Protein AF-A0AAN8TT30-F1 (afdb_monomer_lite)

Foldseek 3Di:
DQDPVNVLLVLLVVQQVPDPLQNQLLCLQCVPPDDPVSSVVVVVQQVVQDDPSHGDSLSSLVVLLVPDDPLLNVLLLVVLVDDAFDKDFLVVSLVVSVVVCSQPDDPDDSSVSSQVSVVSCVSNAVFDQPDDDPNGRGITHHHPSSSVSSVVVVVVPPDPPPVVVVVVD

Organism: Solanum bulbocastanum (NCBI:txid147425)

InterPro domains:
  IPR027417 P-loop containing nucleoside triphosphate hydrolase [SSF52540] (5-79)
  IPR036388 Winged helix-like DNA-binding domain superfamily [G3DSA:1.10.10.10] (65-154)
  IPR042197 Apoptotic protease-activating factors, helical domain [G3DSA:1.10.8.430] (2-64)
  IPR044974 Disease resistance protein, plants [PTHR23155] (8-155)
  IPR058922 Disease resistance protein, winged helix domain [PF23559] (81-150)

pLDDT: mean 75.33, std 12.21, range [38.22, 89.38]

Sequence (169 aa):
MVSAMERLAKEMVDKCGGLPLAVVVLSGLLSHKRGLEEWQKVKDHLWQYIKDDSIEVSCILSLSYNNLSTALKQCFLYFGIFPEDHVVRVDHILWLWMAEGFIPTGIEIMEDVAEGFLNELIRRSRIQVVRTFWEKVGKCRIHD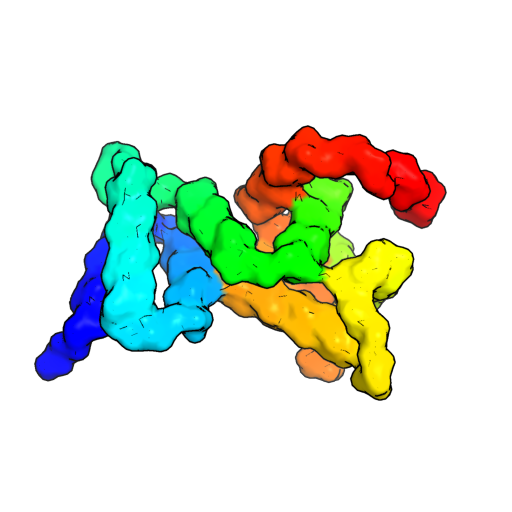LLRDLAVQKKHWRCCTWRCVLTICL

Structure (mmCIF, N/CA/C/O backbone):
data_AF-A0AAN8TT30-F1
#
_entry.id   AF-A0AAN8TT30-F1
#
loop_
_atom_site.group_PDB
_atom_site.id
_atom_site.type_symbol
_atom_site.label_atom_id
_atom_site.label_alt_id
_atom_site.label_comp_id
_atom_site.label_asym_id
_atom_site.label_entity_id
_atom_site.label_seq_id
_atom_site.pdbx_PDB_ins_code
_atom_site.Cartn_x
_atom_site.Cartn_y
_atom_site.Cartn_z
_atom_site.occupancy
_atom_site.B_iso_or_equiv
_atom_site.auth_seq_id
_atom_site.auth_comp_id
_atom_site.auth_asym_id
_atom_site.auth_atom_id
_atom_site.pdbx_PDB_model_num
ATOM 1 N N . MET A 1 1 ? -1.526 -6.508 31.855 1.00 42.31 1 MET A N 1
ATOM 2 C CA . MET A 1 1 ? -1.994 -5.122 31.640 1.00 42.31 1 MET A CA 1
ATOM 3 C C . MET A 1 1 ? -1.910 -4.878 30.144 1.00 42.31 1 MET A C 1
ATOM 5 O O . MET A 1 1 ? -0.809 -4.940 29.621 1.00 42.31 1 MET A O 1
ATOM 9 N N . VAL A 1 2 ? -3.042 -4.766 29.445 1.00 57.47 2 VAL A N 1
ATOM 10 C CA . VAL A 1 2 ? -3.046 -4.566 27.983 1.00 57.47 2 VAL A CA 1
ATOM 11 C C . VAL A 1 2 ? -2.553 -3.146 27.710 1.00 57.47 2 VAL A C 1
ATOM 13 O O . VAL A 1 2 ? -3.068 -2.198 28.308 1.00 57.47 2 VAL A O 1
ATOM 16 N N . SER A 1 3 ? -1.532 -3.001 26.872 1.00 82.75 3 SER A N 1
ATOM 17 C CA . SER A 1 3 ? -0.954 -1.700 26.530 1.00 82.75 3 SER A CA 1
ATOM 18 C C . SER A 1 3 ? -1.995 -0.818 25.824 1.00 82.75 3 SER A C 1
ATOM 20 O O . SER A 1 3 ? -2.894 -1.311 25.141 1.00 82.75 3 SER A O 1
ATOM 22 N N . ALA A 1 4 ? -1.908 0.506 25.982 1.00 84.19 4 ALA A N 1
ATOM 23 C CA . ALA A 1 4 ? -2.858 1.435 25.356 1.00 84.19 4 ALA A CA 1
ATOM 24 C C . ALA A 1 4 ? -2.936 1.256 23.823 1.00 84.19 4 ALA A C 1
ATOM 26 O O . ALA A 1 4 ? -4.015 1.352 23.242 1.00 84.19 4 ALA A O 1
ATOM 27 N N . MET A 1 5 ? -1.810 0.898 23.197 1.00 82.31 5 MET A N 1
ATOM 28 C CA . MET A 1 5 ? -1.710 0.556 21.775 1.00 82.31 5 MET A CA 1
ATOM 29 C C . MET A 1 5 ? -2.534 -0.684 21.408 1.00 82.31 5 MET A C 1
ATOM 31 O O . MET A 1 5 ? -3.257 -0.663 20.420 1.00 82.31 5 MET A O 1
ATOM 35 N N . GLU A 1 6 ? -2.476 -1.754 22.205 1.00 85.94 6 GLU A N 1
ATOM 36 C CA . GLU A 1 6 ? -3.252 -2.978 21.953 1.00 85.94 6 GLU A CA 1
ATOM 37 C C . GLU A 1 6 ? -4.761 -2.745 22.081 1.00 85.94 6 GLU A C 1
ATOM 39 O O . GLU A 1 6 ? -5.540 -3.339 21.336 1.00 85.94 6 GLU A O 1
ATOM 44 N N . ARG A 1 7 ? -5.193 -1.874 23.003 1.00 88.44 7 ARG A N 1
ATOM 45 C CA . ARG A 1 7 ? -6.610 -1.488 23.113 1.00 88.44 7 ARG A CA 1
ATOM 46 C C . ARG A 1 7 ? -7.085 -0.750 21.865 1.00 88.44 7 ARG A C 1
ATOM 48 O O . ARG A 1 7 ? -8.134 -1.091 21.330 1.00 88.44 7 ARG A O 1
ATOM 55 N N . LEU A 1 8 ? -6.291 0.213 21.401 1.00 89.12 8 LEU A N 1
ATOM 56 C CA . LEU A 1 8 ? -6.576 0.976 20.190 1.00 89.12 8 LEU A CA 1
ATOM 57 C C . LEU A 1 8 ? -6.594 0.069 18.951 1.00 89.12 8 LEU A C 1
ATOM 59 O O . LEU A 1 8 ? -7.497 0.162 18.126 1.00 89.12 8 LEU A O 1
ATOM 63 N N . ALA A 1 9 ? -5.641 -0.864 18.860 1.00 87.62 9 ALA A N 1
ATOM 64 C CA . ALA A 1 9 ? -5.579 -1.856 17.791 1.00 87.62 9 ALA A CA 1
ATOM 65 C C . ALA A 1 9 ? -6.860 -2.699 17.721 1.00 87.62 9 ALA A C 1
ATOM 67 O O . ALA A 1 9 ? -7.427 -2.858 16.643 1.00 87.62 9 ALA A O 1
ATOM 68 N N . LYS A 1 10 ? -7.326 -3.215 18.869 1.00 89.06 10 LYS A N 1
ATOM 69 C CA . LYS A 1 10 ? -8.555 -4.019 18.951 1.00 89.06 10 LYS A CA 1
ATOM 70 C C . LYS A 1 10 ? -9.778 -3.231 18.493 1.00 89.06 10 LYS A C 1
ATOM 72 O O . LYS A 1 10 ? -10.505 -3.717 17.641 1.00 89.06 10 LYS A O 1
ATOM 77 N N . GLU A 1 11 ? -9.936 -1.995 18.967 1.00 88.75 11 GLU A N 1
ATOM 78 C CA . GLU A 1 11 ? -11.049 -1.123 18.565 1.00 88.75 11 GLU A CA 1
ATOM 79 C C . GLU A 1 11 ? -11.094 -0.916 17.042 1.00 88.75 11 GLU A C 1
ATOM 81 O O . GLU A 1 11 ? -12.152 -1.015 16.424 1.00 88.75 11 GLU A O 1
ATOM 86 N N . MET A 1 12 ? -9.941 -0.667 16.413 1.00 86.75 12 MET A N 1
ATOM 87 C CA . MET A 1 12 ? -9.869 -0.470 14.964 1.00 86.75 12 MET A CA 1
ATOM 88 C C . MET A 1 12 ? -10.135 -1.761 14.177 1.00 86.75 12 MET A C 1
ATOM 90 O O . MET A 1 12 ? -10.777 -1.706 13.130 1.00 86.75 12 MET A O 1
ATOM 94 N N . VAL A 1 13 ? -9.670 -2.911 14.675 1.00 87.94 13 VAL A N 1
ATOM 95 C CA . VAL A 1 13 ? -9.901 -4.226 14.051 1.00 87.94 13 VAL A CA 1
ATOM 96 C C . VAL A 1 13 ? -11.364 -4.648 14.159 1.00 87.94 13 VAL A C 1
ATOM 98 O O . VAL A 1 13 ? -11.916 -5.149 13.181 1.00 87.94 13 VAL A O 1
ATOM 101 N N . ASP A 1 14 ? -12.019 -4.391 15.290 1.00 86.75 14 ASP A N 1
ATOM 102 C CA . ASP A 1 14 ? -13.445 -4.685 15.471 1.00 86.75 14 ASP A CA 1
ATOM 103 C C . ASP A 1 14 ? -14.297 -3.900 14.458 1.00 86.75 14 ASP A C 1
ATOM 105 O O . ASP A 1 14 ? -15.259 -4.425 13.894 1.00 86.75 14 ASP A O 1
ATOM 109 N N . LYS A 1 15 ? -13.887 -2.667 14.128 1.00 85.06 15 LYS A N 1
ATOM 110 C CA . LYS A 1 15 ? -14.537 -1.845 13.095 1.00 85.06 15 LYS A CA 1
ATOM 111 C C . LYS A 1 15 ? -14.226 -2.252 11.652 1.00 85.06 15 LYS A C 1
ATOM 113 O O . LYS A 1 15 ? -14.885 -1.760 10.738 1.00 85.06 15 LYS A O 1
ATOM 118 N N . CYS A 1 16 ? -13.296 -3.180 11.416 1.00 81.19 16 CYS A N 1
ATOM 119 C CA . CYS A 1 16 ? -13.055 -3.753 10.087 1.00 81.19 16 CYS A CA 1
ATOM 120 C C . CYS A 1 16 ? -14.129 -4.770 9.646 1.00 81.19 16 CYS A C 1
ATOM 122 O O . CYS A 1 16 ? -14.007 -5.334 8.557 1.00 81.19 16 CYS A O 1
ATOM 124 N N . GLY A 1 17 ? -15.152 -5.046 10.467 1.00 76.56 17 GLY A N 1
ATOM 125 C CA . GLY A 1 17 ? -16.301 -5.874 10.076 1.00 76.56 17 GLY A CA 1
ATOM 126 C C . GLY A 1 17 ? -15.952 -7.334 9.760 1.00 76.56 17 GLY A C 1
ATOM 127 O O . GLY A 1 17 ? -16.656 -7.986 8.997 1.00 76.56 17 GLY A O 1
ATOM 128 N N . GLY A 1 18 ? -14.834 -7.843 10.290 1.00 76.50 18 GLY A N 1
ATOM 129 C CA . GLY A 1 18 ? -14.384 -9.222 10.067 1.00 76.50 18 GLY A CA 1
ATOM 130 C C . GLY A 1 18 ? -13.776 -9.498 8.687 1.00 76.50 18 GLY A C 1
ATOM 131 O O . GLY A 1 18 ? -13.445 -10.646 8.399 1.00 76.50 18 GLY A O 1
ATOM 132 N N . LEU A 1 19 ? -13.583 -8.481 7.839 1.00 79.38 19 LEU A N 1
ATOM 133 C CA . LEU A 1 19 ? -12.969 -8.649 6.522 1.00 79.38 19 LEU A CA 1
ATOM 134 C C . LEU A 1 19 ? -11.447 -8.824 6.659 1.00 79.38 19 LEU A C 1
ATOM 136 O O . LEU A 1 19 ? -10.763 -7.874 7.058 1.00 79.38 19 LEU A O 1
ATOM 140 N N . PRO A 1 20 ? -10.868 -9.981 6.270 1.00 79.62 20 PRO A N 1
ATOM 141 C CA . PRO A 1 20 ? -9.432 -10.210 6.411 1.00 79.62 20 PRO A CA 1
ATOM 142 C C . PRO A 1 20 ? -8.605 -9.153 5.681 1.00 79.62 20 PRO A C 1
ATOM 144 O O . PRO A 1 20 ? -7.625 -8.660 6.227 1.00 79.62 20 PRO A O 1
ATOM 147 N N . LEU A 1 21 ? -9.039 -8.734 4.486 1.00 77.88 21 LEU A N 1
ATOM 148 C CA . LEU A 1 21 ? -8.363 -7.698 3.705 1.00 77.88 21 LEU A CA 1
ATOM 149 C C . LEU A 1 21 ? -8.306 -6.349 4.439 1.00 77.88 21 LEU A C 1
ATOM 151 O O . LEU A 1 21 ? -7.275 -5.683 4.397 1.00 77.88 21 LEU A O 1
ATOM 155 N N . ALA A 1 22 ? -9.370 -5.960 5.144 1.00 80.50 22 ALA A N 1
ATOM 156 C CA . ALA A 1 22 ? -9.435 -4.694 5.871 1.00 80.50 22 ALA A CA 1
ATOM 157 C C . ALA A 1 22 ? -8.398 -4.637 7.002 1.00 80.50 22 ALA A C 1
ATOM 159 O O . ALA A 1 22 ? -7.608 -3.696 7.073 1.00 80.50 22 ALA A O 1
ATOM 160 N N . VAL A 1 23 ? -8.335 -5.693 7.821 1.00 85.19 23 VAL A N 1
ATOM 161 C CA . VAL A 1 23 ? -7.367 -5.839 8.928 1.00 85.19 23 VAL A CA 1
ATOM 162 C C . VAL A 1 23 ? -5.932 -5.788 8.414 1.00 85.19 23 VAL A C 1
ATOM 164 O O . VAL A 1 23 ? -5.027 -5.197 9.001 1.00 85.19 23 VAL A O 1
ATOM 167 N N . VAL A 1 24 ? -5.727 -6.428 7.278 1.00 82.38 24 VAL A N 1
ATOM 168 C CA . VAL A 1 24 ? -4.450 -6.586 6.610 1.00 82.38 24 VAL A CA 1
ATOM 169 C C . VAL A 1 24 ? -3.981 -5.237 6.019 1.00 82.38 24 VAL A C 1
ATOM 171 O O . VAL A 1 24 ? -2.840 -4.828 6.237 1.00 82.38 24 VAL A O 1
ATOM 174 N N . VAL A 1 25 ? -4.847 -4.470 5.359 1.00 81.19 25 VAL A N 1
ATOM 175 C CA . VAL A 1 25 ? -4.509 -3.110 4.895 1.00 81.19 25 VAL A CA 1
ATOM 176 C C . VAL A 1 25 ? -4.268 -2.175 6.083 1.00 81.19 25 VAL A C 1
ATOM 178 O O . VAL A 1 25 ? -3.290 -1.423 6.085 1.00 81.19 25 VAL A O 1
ATOM 181 N N . LEU A 1 26 ? -5.113 -2.255 7.113 1.00 85.00 26 LEU A N 1
ATOM 182 C CA . LEU A 1 26 ? -4.979 -1.461 8.329 1.00 85.00 26 LEU A CA 1
ATOM 183 C C . LEU A 1 26 ? -3.634 -1.718 9.025 1.00 85.00 26 LEU A C 1
ATOM 185 O O . LEU A 1 26 ? -2.946 -0.771 9.400 1.00 85.00 26 LEU A O 1
ATOM 189 N N . SER A 1 27 ? -3.210 -2.980 9.138 1.00 84.50 27 SER A N 1
ATOM 190 C CA . SER A 1 27 ? -1.917 -3.320 9.740 1.00 84.50 27 SER A CA 1
ATOM 191 C C . SER A 1 27 ? -0.734 -2.776 8.938 1.00 84.50 27 SER A C 1
ATOM 193 O O . SER A 1 27 ? 0.222 -2.283 9.533 1.00 84.50 27 SER A O 1
ATOM 195 N N . GLY A 1 28 ? -0.812 -2.780 7.601 1.00 81.44 28 GLY A N 1
ATOM 196 C CA . GLY A 1 28 ? 0.216 -2.181 6.738 1.00 81.44 28 GLY A CA 1
ATOM 197 C C . GLY A 1 28 ? 0.295 -0.652 6.848 1.00 81.44 28 GLY A C 1
ATOM 198 O O . GLY A 1 28 ? 1.385 -0.077 6.790 1.00 81.44 28 GLY A O 1
ATOM 199 N N . LEU A 1 29 ? -0.849 0.011 7.047 1.00 83.94 29 LEU A N 1
ATOM 200 C CA . LEU A 1 29 ? -0.914 1.450 7.312 1.00 83.94 29 LEU A CA 1
ATOM 201 C C . LEU A 1 29 ? -0.287 1.789 8.672 1.00 83.94 29 LEU A C 1
ATOM 203 O O . LEU A 1 29 ? 0.538 2.700 8.767 1.00 83.94 29 LEU A O 1
ATOM 207 N N . LEU A 1 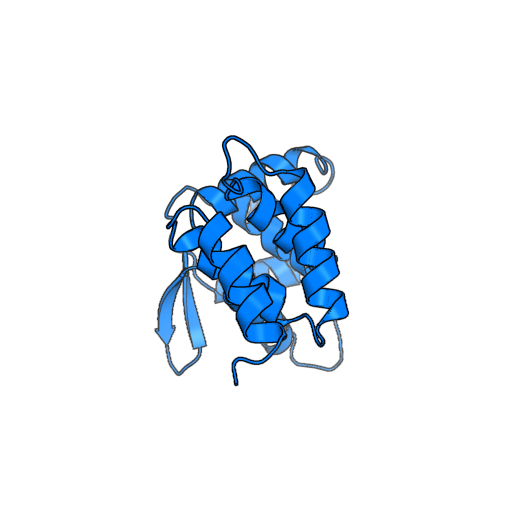30 ? -0.646 1.035 9.712 1.00 85.31 30 LEU A N 1
ATOM 208 C CA . LEU A 1 30 ? -0.185 1.263 11.082 1.00 85.31 30 LEU A CA 1
ATOM 209 C C . LEU A 1 30 ? 1.282 0.873 11.304 1.00 85.31 30 LEU A C 1
ATOM 211 O O . LEU A 1 30 ? 1.948 1.500 12.124 1.00 85.31 30 LEU A O 1
ATOM 215 N N . SER A 1 31 ? 1.832 -0.088 10.552 1.00 83.69 31 SER A N 1
ATOM 216 C CA . SER A 1 31 ? 3.234 -0.519 10.703 1.00 83.69 31 SER A CA 1
ATOM 217 C C . SER A 1 31 ? 4.253 0.596 10.437 1.00 83.69 31 SER A C 1
ATOM 219 O O . SER A 1 31 ? 5.396 0.512 10.881 1.00 83.69 31 SER A O 1
ATOM 221 N N . HIS A 1 32 ? 3.850 1.643 9.714 1.00 75.38 32 HIS A N 1
ATOM 222 C CA . HIS A 1 32 ? 4.678 2.814 9.408 1.00 75.38 32 HIS A CA 1
ATOM 223 C C . HIS A 1 32 ? 4.401 4.006 10.334 1.00 75.38 32 HIS A C 1
ATOM 225 O O . HIS A 1 32 ? 4.994 5.072 10.165 1.00 75.38 32 HIS A O 1
ATOM 231 N N . LYS A 1 33 ? 3.508 3.844 11.313 1.00 81.19 33 LYS A N 1
ATOM 232 C CA . LYS A 1 33 ? 3.153 4.861 12.300 1.00 81.19 33 LYS A CA 1
ATOM 233 C C . LYS A 1 33 ? 3.736 4.479 13.653 1.00 81.19 33 LYS A C 1
ATOM 235 O O . LYS A 1 33 ? 3.472 3.399 14.178 1.00 81.19 33 LYS A O 1
ATOM 240 N N . ARG A 1 34 ? 4.551 5.373 14.214 1.00 80.19 34 ARG A N 1
ATOM 241 C CA . ARG A 1 34 ? 5.189 5.180 15.519 1.00 80.19 34 ARG A CA 1
ATOM 242 C C . ARG A 1 34 ? 4.461 6.013 16.566 1.00 80.19 34 ARG A C 1
ATOM 244 O O . ARG A 1 34 ? 4.294 7.212 16.382 1.00 80.19 34 ARG A O 1
ATOM 251 N N . GLY A 1 35 ? 4.090 5.370 17.668 1.00 84.19 35 GLY A N 1
ATOM 252 C CA . GLY A 1 35 ? 3.471 6.025 18.817 1.00 84.19 35 GLY A CA 1
ATOM 253 C C . GLY A 1 35 ? 1.943 6.053 18.780 1.00 84.19 35 GLY A C 1
ATOM 254 O O . GLY A 1 35 ? 1.313 5.959 17.726 1.00 84.19 35 GLY A O 1
ATOM 255 N N . LEU A 1 36 ? 1.367 6.193 19.976 1.00 86.25 36 LEU A N 1
ATOM 256 C CA . LEU A 1 36 ? -0.076 6.179 20.217 1.00 86.25 36 LEU A CA 1
ATOM 257 C C . LEU A 1 36 ? -0.796 7.321 19.487 1.00 86.25 36 LEU A C 1
ATOM 259 O O . LEU A 1 36 ? -1.869 7.116 18.934 1.00 86.25 36 LEU A O 1
ATOM 263 N N . GLU A 1 37 ? -0.190 8.509 19.449 1.00 87.38 37 GLU A N 1
ATOM 264 C CA . GLU A 1 37 ? -0.783 9.700 18.831 1.00 87.38 37 GLU A CA 1
ATOM 265 C C . GLU A 1 37 ? -1.010 9.529 17.327 1.00 87.38 37 GLU A C 1
ATOM 267 O O . GLU A 1 37 ? -2.064 9.888 16.807 1.00 87.38 37 GLU A O 1
ATOM 272 N N . GLU A 1 38 ? -0.048 8.942 16.611 1.00 87.94 38 GLU A N 1
ATOM 273 C CA . GLU A 1 38 ? -0.190 8.698 15.175 1.00 87.94 38 GLU A CA 1
ATOM 274 C C . GLU A 1 38 ? -1.269 7.651 14.887 1.00 87.94 38 GLU A C 1
ATOM 276 O O . GLU A 1 38 ? -2.019 7.788 13.921 1.00 87.94 38 GLU A O 1
ATOM 281 N N . TRP A 1 39 ? -1.387 6.627 15.736 1.00 89.38 39 TRP A N 1
ATOM 282 C CA . TRP A 1 39 ? -2.454 5.634 15.619 1.00 89.38 39 TRP A CA 1
ATOM 283 C C . TRP A 1 39 ? -3.824 6.254 15.911 1.00 89.38 39 TRP A C 1
ATOM 285 O O . TRP A 1 39 ? -4.787 5.973 15.197 1.00 89.38 39 TRP A O 1
ATOM 295 N N . GLN A 1 40 ? -3.903 7.151 16.897 1.00 88.38 40 GLN A N 1
ATOM 296 C CA . GLN A 1 40 ? -5.121 7.885 17.225 1.00 88.38 40 GLN A CA 1
ATOM 297 C C . GLN A 1 40 ? -5.573 8.764 16.053 1.00 88.38 40 GLN A C 1
ATOM 299 O O . GLN A 1 40 ? -6.732 8.696 15.663 1.00 88.38 40 GLN A O 1
ATOM 304 N N . LYS A 1 41 ? -4.656 9.495 15.403 1.00 88.44 41 LYS A N 1
ATOM 305 C CA . LYS A 1 41 ? -4.975 10.281 14.195 1.00 88.44 41 LYS A CA 1
ATOM 306 C C . LYS A 1 41 ? -5.521 9.414 13.062 1.00 88.44 41 LYS A C 1
ATOM 308 O O . LYS A 1 41 ? -6.457 9.820 12.376 1.00 88.44 41 LYS A O 1
ATOM 313 N N . VAL A 1 42 ? -4.941 8.228 12.847 1.00 86.69 42 VAL A N 1
ATOM 314 C CA . VAL A 1 42 ? -5.446 7.276 11.843 1.00 86.69 42 VAL A CA 1
ATOM 315 C C . VAL A 1 42 ? -6.855 6.817 12.213 1.00 86.69 42 VAL A C 1
ATOM 317 O O . VAL A 1 42 ? -7.721 6.783 11.340 1.00 86.69 42 VAL A O 1
ATOM 320 N N . LYS A 1 43 ? -7.103 6.514 13.493 1.00 87.31 43 LYS A N 1
ATOM 321 C CA . LYS A 1 43 ? -8.436 6.157 13.987 1.00 87.31 43 LYS A CA 1
ATOM 322 C C . LYS A 1 43 ? -9.444 7.273 13.749 1.00 87.31 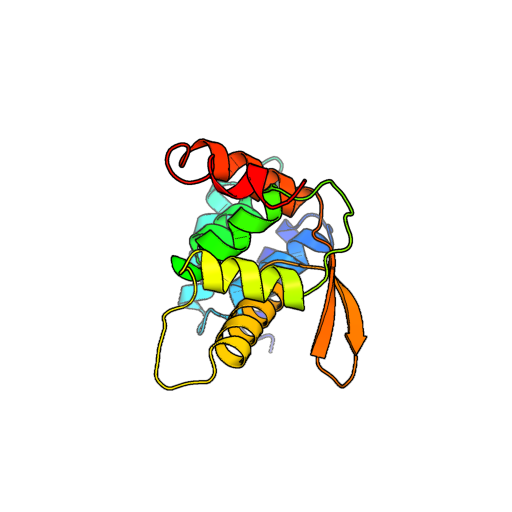43 LYS A C 1
ATOM 324 O O . LYS A 1 43 ? -10.485 7.018 13.156 1.00 87.31 43 LYS A O 1
ATOM 329 N N . ASP A 1 44 ? -9.120 8.495 14.151 1.00 87.19 44 ASP A N 1
ATOM 330 C CA . ASP A 1 44 ? -10.021 9.640 14.035 1.00 87.19 44 ASP A CA 1
ATOM 331 C C . ASP A 1 44 ? -10.347 9.939 12.562 1.00 87.19 44 ASP A C 1
ATOM 333 O O . ASP A 1 44 ? -11.498 10.213 12.227 1.00 87.19 44 ASP A O 1
ATOM 337 N N . HIS A 1 45 ? -9.372 9.787 11.656 1.00 84.75 45 HIS A N 1
ATOM 338 C CA . HIS A 1 45 ? -9.614 9.869 10.213 1.00 84.75 45 HIS A CA 1
ATOM 339 C C . HIS A 1 45 ? -10.503 8.743 9.687 1.00 84.75 45 HIS A C 1
ATOM 341 O O . HIS A 1 45 ? -11.380 9.007 8.873 1.00 84.75 45 HIS A O 1
ATOM 347 N N . LEU A 1 46 ? -10.285 7.496 10.112 1.00 83.38 46 LEU A N 1
ATOM 348 C CA . LEU A 1 46 ? -11.094 6.351 9.685 1.00 83.38 46 LEU A CA 1
ATOM 349 C C . LEU A 1 46 ? -12.541 6.459 10.174 1.00 83.38 46 LEU A C 1
ATOM 351 O O . LEU A 1 46 ? -13.464 6.145 9.425 1.00 83.38 46 LEU A O 1
ATOM 355 N N . TRP A 1 47 ? -12.738 6.944 11.400 1.00 83.19 47 TRP A N 1
ATOM 356 C CA . TRP A 1 47 ? -14.055 7.087 12.020 1.00 83.19 47 TRP A CA 1
ATOM 357 C C . TRP A 1 47 ? -14.963 8.077 11.286 1.00 83.19 47 TRP A C 1
ATOM 359 O O . TRP A 1 47 ? -16.178 7.906 11.306 1.00 83.19 47 TRP A O 1
ATOM 369 N N . GLN A 1 48 ? -14.396 9.061 10.579 1.00 80.25 48 GLN A N 1
ATOM 370 C CA . GLN A 1 48 ? -15.159 9.982 9.723 1.00 80.25 48 GLN A CA 1
ATOM 371 C C . GLN A 1 48 ? -15.863 9.277 8.554 1.00 80.25 48 GLN A C 1
ATOM 373 O O . GLN A 1 48 ? -16.807 9.827 7.992 1.00 80.25 48 GLN A O 1
ATOM 378 N N . TYR A 1 49 ? -15.410 8.077 8.183 1.00 73.56 49 TYR A N 1
ATOM 379 C CA . TYR A 1 49 ? -15.932 7.311 7.052 1.00 73.56 49 TYR A CA 1
ATOM 380 C C . TYR A 1 49 ? -16.671 6.036 7.477 1.00 73.56 49 TYR A C 1
ATOM 382 O O . TYR A 1 49 ? -16.949 5.186 6.632 1.00 73.56 49 TYR A O 1
ATOM 390 N N . ILE A 1 50 ? -16.989 5.881 8.768 1.00 77.75 50 ILE A N 1
ATOM 391 C CA . ILE A 1 50 ? -17.807 4.758 9.235 1.00 77.75 50 ILE A CA 1
ATOM 392 C C . ILE A 1 50 ? -19.221 4.897 8.669 1.00 77.75 50 ILE A C 1
ATOM 394 O O . ILE A 1 50 ? -19.869 5.933 8.826 1.00 77.75 50 ILE A O 1
ATOM 398 N N . LYS A 1 51 ? -19.705 3.823 8.044 1.00 69.62 51 LYS A N 1
ATOM 399 C CA . LYS A 1 51 ? -21.101 3.654 7.632 1.00 69.62 51 LYS A CA 1
ATOM 400 C C . LYS A 1 51 ? -21.614 2.334 8.190 1.00 69.62 51 LYS A C 1
ATOM 402 O O . LYS A 1 51 ? -20.902 1.335 8.157 1.00 69.62 51 LYS A O 1
ATOM 407 N N . ASP A 1 52 ? -22.829 2.350 8.732 1.00 71.56 52 ASP A N 1
ATOM 408 C CA . ASP A 1 52 ? -23.476 1.170 9.324 1.00 71.56 52 ASP A CA 1
ATOM 409 C C . ASP A 1 52 ? -22.560 0.414 10.302 1.00 71.56 52 ASP A C 1
ATOM 411 O O . ASP A 1 52 ? -22.421 -0.805 10.266 1.00 71.56 52 ASP A O 1
ATOM 415 N N . ASP A 1 53 ? -21.884 1.181 11.162 1.00 70.56 53 ASP A N 1
ATOM 416 C CA . ASP A 1 53 ? -20.993 0.693 12.219 1.00 70.56 53 ASP A CA 1
ATOM 417 C C . ASP A 1 53 ? -19.733 -0.072 11.757 1.00 70.56 53 ASP A C 1
ATOM 419 O O . ASP A 1 53 ? -18.995 -0.621 12.582 1.00 70.56 53 ASP A O 1
ATOM 423 N N . SER A 1 54 ? -19.437 -0.039 10.453 1.00 72.06 54 SER A N 1
ATOM 424 C CA . SER A 1 54 ? -18.263 -0.661 9.838 1.00 72.06 54 SER A CA 1
ATOM 425 C C . SER A 1 54 ? -17.463 0.332 8.992 1.00 72.06 54 SER A C 1
ATOM 427 O O . SER A 1 54 ? -17.985 1.314 8.457 1.00 72.06 54 SER A O 1
ATOM 429 N N . ILE A 1 55 ? -16.156 0.102 8.891 1.00 75.50 55 ILE A N 1
ATOM 430 C CA . ILE A 1 55 ? -15.288 0.876 8.005 1.00 75.50 55 ILE A CA 1
ATOM 431 C C . ILE A 1 55 ? -15.279 0.198 6.638 1.00 75.50 55 ILE A C 1
ATOM 433 O O . ILE A 1 55 ? -14.869 -0.958 6.508 1.00 75.50 55 ILE A O 1
ATOM 437 N N . GLU A 1 56 ? -15.661 0.940 5.601 1.00 76.81 56 GLU A N 1
ATOM 438 C CA . GLU A 1 56 ? -15.576 0.453 4.229 1.00 76.81 56 GLU A CA 1
ATOM 439 C C . GLU A 1 56 ? -14.106 0.202 3.840 1.00 76.81 56 GLU A C 1
ATOM 441 O O . GLU A 1 56 ? -13.224 1.041 4.054 1.00 76.81 56 GLU A O 1
ATOM 446 N N . VAL A 1 57 ? -13.819 -0.955 3.237 1.00 76.31 57 VAL A N 1
ATOM 447 C CA . VAL A 1 57 ? -12.448 -1.335 2.843 1.00 76.31 57 VAL A CA 1
ATOM 448 C C . VAL A 1 57 ? -11.830 -0.300 1.900 1.00 76.31 57 VAL A C 1
ATOM 450 O O . VAL A 1 57 ? -10.642 0.009 2.009 1.00 76.31 57 VAL A O 1
ATOM 453 N N . SER A 1 58 ? -12.643 0.286 1.019 1.00 75.94 58 SER A N 1
ATOM 454 C CA . SER A 1 58 ? -12.252 1.346 0.085 1.00 75.94 58 SER A CA 1
ATOM 455 C C . SER A 1 58 ? -11.692 2.590 0.796 1.00 75.94 58 SER A C 1
ATOM 457 O O . SER A 1 58 ? -10.749 3.213 0.294 1.00 75.94 58 SER A O 1
ATOM 459 N N . CYS A 1 59 ? -12.187 2.919 1.995 1.00 79.00 59 CYS A N 1
ATOM 460 C CA . CYS A 1 59 ? -11.706 4.034 2.811 1.00 79.00 59 CYS A CA 1
ATOM 461 C C . CYS A 1 59 ? -10.330 3.742 3.417 1.00 79.00 59 CYS A C 1
ATOM 463 O O . CYS A 1 59 ? -9.425 4.573 3.307 1.00 79.00 59 CYS A O 1
ATOM 465 N N . ILE A 1 60 ? -10.134 2.546 3.986 1.00 80.00 60 ILE A N 1
ATOM 466 C CA . ILE A 1 60 ? -8.832 2.118 4.538 1.00 80.00 60 ILE A CA 1
ATOM 467 C C . ILE A 1 60 ? -7.785 2.075 3.420 1.00 80.00 60 ILE A C 1
ATOM 469 O O . ILE A 1 60 ? -6.669 2.577 3.574 1.00 80.00 60 ILE A O 1
ATOM 473 N N . LEU A 1 61 ? -8.165 1.529 2.265 1.00 79.25 61 LEU A N 1
ATOM 474 C CA . LEU A 1 61 ? -7.338 1.478 1.064 1.00 79.25 61 LEU A CA 1
ATOM 475 C C . LEU A 1 61 ? -6.969 2.880 0.560 1.00 79.25 61 LEU A C 1
ATOM 477 O O . LEU A 1 61 ? -5.800 3.148 0.279 1.00 79.25 61 LEU A O 1
ATOM 481 N N . SER A 1 62 ? -7.936 3.797 0.506 1.00 82.38 62 SER A N 1
ATOM 482 C CA . SER A 1 62 ? -7.706 5.189 0.104 1.00 82.38 62 SER A CA 1
ATOM 483 C C . SER A 1 62 ? -6.773 5.927 1.064 1.00 82.38 62 SER A C 1
ATOM 485 O O . SER A 1 62 ? -5.886 6.654 0.613 1.00 82.38 62 SER A O 1
ATOM 487 N N . LEU A 1 63 ? -6.928 5.732 2.377 1.00 81.81 63 LEU A N 1
ATOM 488 C CA . LEU A 1 63 ? -6.033 6.316 3.380 1.00 81.81 63 LEU A CA 1
ATOM 489 C C . LEU A 1 63 ? -4.621 5.733 3.287 1.00 81.81 63 LEU A C 1
ATOM 491 O O . LEU A 1 63 ? -3.651 6.493 3.319 1.00 81.81 63 LEU A O 1
ATOM 495 N N . SER A 1 64 ? -4.501 4.416 3.093 1.00 81.44 64 SER A N 1
ATOM 496 C CA . SER A 1 64 ? -3.215 3.758 2.839 1.00 81.44 64 SER A CA 1
ATOM 497 C C . SER A 1 64 ? -2.520 4.361 1.618 1.00 81.44 64 SER A C 1
ATOM 499 O O . SER A 1 64 ? -1.373 4.799 1.721 1.00 81.44 64 SER A O 1
ATOM 501 N N . TYR A 1 65 ? -3.243 4.517 0.503 1.00 82.38 65 TYR A N 1
ATOM 502 C CA . TYR A 1 65 ? -2.735 5.162 -0.708 1.00 82.38 65 TYR A CA 1
ATOM 503 C C . TYR A 1 65 ? -2.317 6.620 -0.474 1.00 82.38 65 TYR A C 1
ATOM 505 O O . TYR A 1 65 ? -1.248 7.037 -0.917 1.00 82.38 65 TYR A O 1
ATOM 513 N N . ASN A 1 66 ? -3.116 7.412 0.243 1.00 82.56 66 ASN A N 1
ATOM 514 C CA . ASN A 1 66 ? -2.805 8.818 0.514 1.00 82.56 66 ASN A CA 1
ATOM 515 C C . ASN A 1 66 ? -1.532 8.993 1.358 1.00 82.56 66 ASN A C 1
ATOM 517 O O . ASN A 1 66 ? -0.816 9.976 1.159 1.00 82.56 66 ASN A O 1
ATOM 521 N N . ASN A 1 67 ? -1.215 8.029 2.225 1.00 81.44 67 ASN A N 1
ATOM 522 C CA . ASN A 1 67 ? -0.015 8.021 3.065 1.00 81.44 67 ASN A CA 1
ATOM 523 C C . ASN A 1 67 ? 1.248 7.488 2.344 1.00 81.44 67 ASN A C 1
ATOM 525 O O . ASN A 1 67 ? 2.335 7.475 2.924 1.00 81.44 67 ASN A O 1
ATOM 529 N N . LEU A 1 68 ? 1.141 7.040 1.087 1.00 82.19 68 LEU A N 1
ATOM 530 C CA . LEU A 1 68 ? 2.302 6.677 0.266 1.00 82.19 68 LEU A CA 1
ATOM 531 C C . LEU A 1 68 ? 3.067 7.925 -0.212 1.00 82.19 68 LEU A C 1
ATOM 533 O O . LEU A 1 68 ? 2.478 8.988 -0.452 1.00 82.19 68 LEU A O 1
ATOM 537 N N . SER A 1 69 ? 4.383 7.778 -0.405 1.00 83.00 69 SER A N 1
ATOM 538 C CA . SER A 1 69 ? 5.211 8.800 -1.056 1.00 83.00 69 SER A CA 1
ATOM 539 C C . SER A 1 69 ? 4.758 9.025 -2.504 1.00 83.00 69 SER A C 1
ATOM 541 O O . SER A 1 69 ? 4.117 8.164 -3.112 1.00 83.00 69 SER A O 1
ATOM 543 N N . THR A 1 70 ? 5.071 10.186 -3.082 1.00 82.50 70 THR A N 1
ATOM 544 C CA .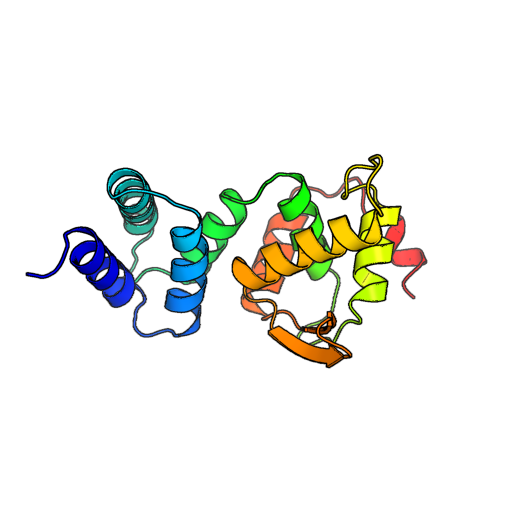 THR A 1 70 ? 4.658 10.526 -4.456 1.00 82.50 70 THR A CA 1
ATOM 545 C C . THR A 1 70 ? 5.131 9.493 -5.480 1.00 82.50 70 THR A C 1
ATOM 547 O O . THR A 1 70 ? 4.338 9.078 -6.325 1.00 82.50 70 THR A O 1
ATOM 550 N N . ALA A 1 71 ? 6.373 9.025 -5.352 1.00 81.38 71 ALA A N 1
ATOM 551 C CA . ALA A 1 71 ? 6.944 8.012 -6.232 1.00 81.38 71 ALA A CA 1
ATOM 552 C C . ALA A 1 71 ? 6.244 6.645 -6.064 1.00 81.38 71 ALA A C 1
ATOM 554 O O . ALA A 1 71 ? 5.796 6.060 -7.049 1.00 81.38 71 ALA A O 1
ATOM 555 N N . LEU A 1 72 ? 5.993 6.190 -4.826 1.00 82.56 72 LEU A N 1
ATOM 556 C CA . LEU A 1 72 ? 5.231 4.953 -4.576 1.00 82.56 72 LEU A CA 1
ATOM 557 C C . LEU A 1 72 ? 3.797 5.028 -5.109 1.00 82.56 72 LEU A C 1
ATOM 559 O O . LEU A 1 72 ? 3.275 4.033 -5.606 1.00 82.56 72 LEU A O 1
ATOM 563 N N . LYS A 1 73 ? 3.155 6.202 -5.046 1.00 84.75 73 LYS A N 1
ATOM 564 C CA . LYS A 1 73 ? 1.828 6.414 -5.644 1.00 84.75 73 LYS A CA 1
ATOM 565 C C . LYS A 1 73 ? 1.865 6.211 -7.155 1.00 84.75 73 LYS A C 1
ATOM 567 O O . LYS A 1 73 ? 0.946 5.603 -7.689 1.00 84.75 73 LYS A O 1
ATOM 572 N N . GLN A 1 74 ? 2.889 6.710 -7.847 1.00 83.44 74 GLN A N 1
ATOM 573 C CA . GLN A 1 74 ? 3.023 6.522 -9.298 1.00 83.44 74 GLN A CA 1
ATOM 574 C C . GLN A 1 74 ? 3.221 5.044 -9.649 1.00 83.44 74 GLN A C 1
ATOM 576 O O . GLN A 1 74 ? 2.478 4.522 -10.482 1.00 83.44 74 GLN A O 1
ATOM 581 N N . CYS A 1 75 ? 4.114 4.355 -8.933 1.00 83.38 75 CYS A N 1
ATOM 582 C CA . CYS A 1 75 ? 4.322 2.913 -9.072 1.00 83.38 75 CYS A CA 1
ATOM 583 C C . CYS A 1 75 ? 3.029 2.118 -8.813 1.00 83.38 75 CYS A C 1
ATOM 585 O O . CYS A 1 75 ? 2.656 1.257 -9.609 1.00 83.38 75 CYS A O 1
ATOM 587 N N . PHE A 1 76 ? 2.288 2.459 -7.751 1.00 84.12 76 PHE A N 1
ATOM 588 C CA . PHE A 1 76 ? 1.005 1.833 -7.423 1.00 84.12 76 PHE A CA 1
ATOM 589 C C . PHE A 1 76 ? -0.037 2.030 -8.529 1.00 84.12 76 PHE A C 1
ATOM 591 O O . PHE A 1 76 ? -0.696 1.080 -8.948 1.00 84.12 76 PHE A O 1
ATOM 598 N N . LEU A 1 77 ? -0.182 3.262 -9.029 1.00 83.44 77 LEU A N 1
ATOM 599 C CA . LEU A 1 77 ? -1.145 3.552 -10.086 1.00 83.44 77 LEU A CA 1
ATOM 600 C C . LEU A 1 77 ? -0.844 2.745 -11.344 1.00 83.44 77 LEU A C 1
ATOM 602 O O . LEU A 1 77 ? -1.793 2.321 -12.002 1.00 83.44 77 LEU A O 1
ATOM 606 N N . TYR A 1 78 ? 0.430 2.497 -11.669 1.00 80.69 78 TYR A N 1
ATOM 607 C CA . TYR A 1 78 ? 0.830 1.754 -12.866 1.00 80.69 78 TYR A CA 1
ATOM 608 C C . TYR A 1 78 ? 0.107 0.411 -12.984 1.00 80.69 78 TYR A C 1
ATOM 610 O O . TYR A 1 78 ? -0.438 0.087 -14.039 1.00 80.69 78 TYR A O 1
ATOM 618 N N . PHE A 1 79 ? -0.054 -0.284 -11.863 1.00 79.19 79 PHE A N 1
ATOM 619 C CA . PHE A 1 79 ? -0.718 -1.574 -11.821 1.00 79.19 79 PHE A CA 1
ATOM 620 C C . PHE A 1 79 ? -2.172 -1.593 -12.304 1.00 79.19 79 PHE A C 1
ATOM 622 O O . PHE A 1 79 ? -2.626 -2.619 -12.797 1.00 79.19 79 PHE A O 1
ATOM 629 N N . GLY A 1 80 ? -2.886 -0.464 -12.260 1.00 79.19 80 GLY A N 1
ATOM 630 C CA . GLY A 1 80 ? -4.241 -0.366 -12.814 1.00 79.19 80 GLY A CA 1
ATOM 631 C C . GLY A 1 80 ? -4.335 -0.545 -14.341 1.00 79.19 80 GLY A C 1
ATOM 632 O O . GLY A 1 80 ? -5.434 -0.492 -14.874 1.00 79.19 80 GLY A O 1
ATOM 633 N N . ILE A 1 81 ? -3.209 -0.678 -15.063 1.00 81.06 81 ILE A N 1
ATOM 634 C CA . ILE A 1 81 ? -3.193 -1.028 -16.500 1.00 81.06 81 ILE A CA 1
ATOM 635 C C . ILE A 1 81 ? -3.448 -2.525 -16.708 1.00 81.06 81 ILE A C 1
ATOM 637 O O . ILE A 1 81 ? -4.049 -2.906 -17.709 1.00 81.06 81 ILE A O 1
ATOM 641 N N . PHE A 1 82 ? -2.997 -3.378 -15.786 1.00 77.94 82 PHE A N 1
ATOM 642 C CA . PHE A 1 82 ? -3.108 -4.820 -15.966 1.00 77.94 82 PHE A CA 1
ATOM 643 C C . PHE A 1 82 ? -4.563 -5.286 -15.802 1.00 77.94 82 PHE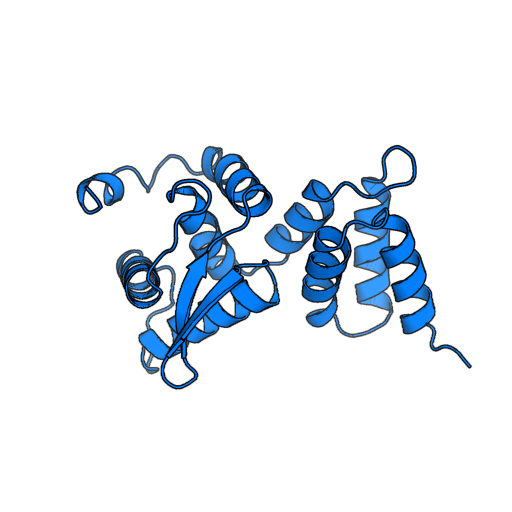 A C 1
ATOM 645 O O . PHE A 1 82 ? -5.331 -4.667 -15.053 1.00 77.94 82 PHE A O 1
ATOM 652 N N . PRO A 1 83 ? -4.973 -6.355 -16.506 1.00 74.06 83 PRO A N 1
ATOM 653 C CA . PRO A 1 83 ? -6.284 -6.950 -16.302 1.00 74.06 83 PRO A CA 1
ATOM 654 C C . PRO A 1 83 ? -6.400 -7.569 -14.902 1.00 74.06 83 PRO A C 1
ATOM 656 O O . PRO A 1 83 ? -5.406 -7.765 -14.201 1.00 74.06 83 PRO A O 1
ATOM 659 N N . GLU A 1 84 ? -7.636 -7.840 -14.498 1.00 71.62 84 GLU A N 1
ATOM 660 C CA . GLU A 1 84 ? -7.955 -8.519 -13.240 1.00 71.62 84 GLU A CA 1
ATOM 661 C C . GLU A 1 84 ? -7.227 -9.871 -13.138 1.00 71.62 84 GLU A C 1
ATOM 663 O O . GLU A 1 84 ? -7.001 -10.534 -14.154 1.00 71.62 84 GLU A O 1
ATOM 668 N N . ASP A 1 85 ? -6.782 -10.238 -11.930 1.00 70.25 85 ASP A N 1
ATOM 669 C CA . ASP A 1 85 ? -6.031 -11.471 -11.633 1.00 70.25 85 ASP A CA 1
ATOM 670 C C . ASP A 1 85 ? -4.733 -11.724 -12.427 1.00 70.25 85 ASP A C 1
ATOM 672 O O . ASP A 1 85 ? -4.099 -12.788 -12.290 1.00 70.25 85 ASP A O 1
ATOM 676 N N . HIS A 1 86 ? -4.280 -10.751 -13.223 1.00 78.44 86 HIS A N 1
ATOM 677 C CA . HIS A 1 86 ? -3.129 -10.922 -14.093 1.00 78.44 86 HIS A CA 1
ATOM 678 C C . HIS A 1 86 ? -1.847 -11.128 -13.285 1.00 78.44 86 HIS A C 1
ATOM 680 O O . HIS A 1 86 ? -1.479 -10.331 -12.419 1.00 78.44 86 HIS A O 1
ATOM 686 N N . VAL A 1 87 ? -1.150 -12.221 -13.588 1.00 78.94 87 VAL A N 1
ATOM 687 C CA . VAL A 1 87 ? 0.134 -12.534 -12.967 1.00 78.94 87 VAL A CA 1
ATOM 688 C C . VAL A 1 87 ? 1.228 -11.820 -13.746 1.00 78.94 87 VAL A C 1
ATOM 690 O O . VAL A 1 87 ? 1.572 -12.221 -14.859 1.00 78.94 87 VAL A O 1
ATOM 693 N N . VAL A 1 88 ? 1.803 -10.789 -13.140 1.00 78.75 88 VAL A N 1
ATOM 694 C CA . VAL A 1 88 ? 2.838 -9.962 -13.760 1.00 78.75 88 VAL A CA 1
ATOM 695 C C . VAL A 1 88 ? 4.222 -10.451 -13.338 1.00 78.75 88 VAL A C 1
ATOM 697 O O . VAL A 1 88 ? 4.431 -10.859 -12.192 1.00 78.75 88 VAL A O 1
ATOM 700 N N . ARG A 1 89 ? 5.188 -10.418 -14.265 1.00 81.38 89 ARG A N 1
ATOM 701 C CA . ARG A 1 89 ? 6.605 -10.611 -13.922 1.00 81.38 89 ARG A CA 1
ATOM 702 C C . ARG A 1 89 ? 7.140 -9.344 -13.269 1.00 81.38 89 ARG A C 1
ATOM 704 O O . ARG A 1 89 ? 6.977 -8.263 -13.832 1.00 81.38 89 ARG A O 1
ATOM 711 N N . VAL A 1 90 ? 7.808 -9.493 -12.131 1.00 81.50 90 VAL A N 1
ATOM 712 C CA . VAL A 1 90 ? 8.362 -8.359 -11.383 1.00 81.50 90 VAL A CA 1
ATOM 713 C C . VAL A 1 90 ? 9.411 -7.615 -12.197 1.00 81.50 90 VAL A C 1
ATOM 715 O O . VAL A 1 90 ? 9.267 -6.409 -12.358 1.00 81.50 90 VAL A O 1
ATOM 718 N N . ASP A 1 91 ? 10.362 -8.320 -12.812 1.00 80.44 91 ASP A N 1
ATOM 719 C CA . ASP A 1 91 ? 11.437 -7.705 -13.608 1.00 80.44 91 ASP A CA 1
ATOM 720 C C . ASP A 1 91 ? 10.892 -6.745 -14.674 1.00 80.44 91 ASP A C 1
ATOM 722 O O . ASP A 1 91 ? 11.406 -5.649 -14.874 1.00 80.44 91 ASP A O 1
ATOM 726 N N . HIS A 1 92 ? 9.778 -7.125 -15.310 1.00 81.38 92 HIS A N 1
ATOM 727 C CA . HIS A 1 92 ? 9.135 -6.296 -16.324 1.00 81.38 92 HIS A CA 1
ATOM 728 C C . HIS A 1 92 ? 8.551 -5.008 -15.725 1.00 81.38 92 HIS A C 1
ATOM 730 O O . HIS A 1 92 ? 8.708 -3.939 -16.302 1.00 81.38 92 HIS A O 1
ATOM 736 N N . ILE A 1 93 ? 7.914 -5.086 -14.555 1.00 81.81 93 ILE A N 1
ATOM 737 C CA . ILE A 1 93 ? 7.376 -3.908 -13.860 1.00 81.81 93 ILE A CA 1
ATOM 738 C C . ILE A 1 93 ? 8.502 -2.972 -13.424 1.00 81.81 93 ILE A C 1
ATOM 740 O O . ILE A 1 93 ? 8.377 -1.762 -13.600 1.00 81.81 93 ILE A O 1
ATOM 744 N N . LEU A 1 94 ? 9.592 -3.519 -12.878 1.00 82.56 94 LEU A N 1
ATOM 745 C CA . LEU A 1 94 ? 10.731 -2.716 -12.435 1.00 82.56 94 LEU A CA 1
ATOM 746 C C . LEU A 1 94 ? 11.343 -1.961 -13.618 1.00 82.56 94 LEU A C 1
ATOM 748 O O . LEU A 1 94 ? 11.565 -0.756 -13.523 1.00 82.56 94 LEU A O 1
ATOM 752 N N . TRP A 1 95 ? 11.527 -2.633 -14.759 1.00 80.94 95 TRP A N 1
ATOM 753 C CA . TRP A 1 95 ? 12.010 -2.003 -15.990 1.00 80.94 95 TRP A CA 1
ATOM 754 C C . TRP A 1 95 ? 11.089 -0.888 -16.482 1.00 80.94 95 TRP A C 1
ATOM 756 O O . TRP A 1 95 ? 11.572 0.180 -16.851 1.00 80.94 95 TRP A O 1
ATOM 766 N N . LEU A 1 96 ? 9.771 -1.091 -16.428 1.00 81.25 96 LEU A N 1
ATOM 767 C CA . LEU A 1 96 ? 8.802 -0.062 -16.808 1.00 81.25 96 LEU A CA 1
ATOM 768 C C . LEU A 1 96 ? 8.857 1.140 -15.856 1.00 81.25 96 LEU A C 1
ATOM 770 O O . LEU A 1 96 ? 8.887 2.276 -16.312 1.00 81.25 96 LEU A O 1
ATOM 774 N N . TRP A 1 97 ? 8.942 0.929 -14.542 1.00 83.88 97 TRP A N 1
ATOM 775 C CA . TRP A 1 97 ? 9.071 2.034 -13.582 1.00 83.88 97 TRP A CA 1
ATOM 776 C C . TRP A 1 97 ? 10.369 2.823 -13.742 1.00 83.88 97 TRP A C 1
ATOM 778 O O . TRP A 1 97 ? 10.366 4.041 -13.547 1.00 83.88 97 TRP A O 1
ATOM 788 N N . MET A 1 98 ? 11.459 2.141 -14.098 1.00 78.62 98 MET A N 1
ATOM 789 C CA . MET A 1 98 ? 12.731 2.783 -14.419 1.00 78.62 98 MET A CA 1
ATOM 790 C C . MET A 1 98 ? 12.631 3.593 -15.716 1.00 78.62 98 MET A C 1
ATOM 792 O O . MET A 1 98 ? 13.065 4.741 -15.736 1.00 78.62 98 MET A O 1
ATOM 796 N N . ALA A 1 99 ? 12.011 3.042 -16.764 1.00 80.88 99 ALA A N 1
ATOM 797 C CA . ALA A 1 99 ? 11.818 3.730 -18.043 1.00 80.88 99 ALA A CA 1
ATOM 798 C C . ALA A 1 99 ? 10.929 4.980 -17.919 1.00 80.88 99 ALA A C 1
ATOM 800 O O . ALA A 1 99 ? 11.195 5.996 -18.556 1.00 80.88 99 ALA A O 1
ATOM 801 N N . GLU A 1 100 ? 9.909 4.929 -17.062 1.00 76.75 100 GLU A N 1
ATOM 802 C CA . GLU A 1 100 ? 9.027 6.065 -16.769 1.00 76.75 100 GLU A CA 1
ATOM 803 C C . GLU A 1 100 ? 9.653 7.110 -15.826 1.00 76.75 100 GLU A C 1
ATOM 805 O O . GLU A 1 100 ? 9.085 8.184 -15.614 1.00 76.75 100 GLU A O 1
ATOM 810 N N . GLY A 1 101 ? 10.801 6.800 -15.214 1.00 78.00 101 GLY A N 1
ATOM 811 C CA . GLY A 1 101 ? 11.481 7.697 -14.282 1.00 78.00 101 GLY A CA 1
ATOM 812 C C . GLY A 1 101 ? 10.772 7.871 -12.933 1.00 78.00 101 GLY A C 1
ATOM 813 O O . GLY A 1 101 ? 10.954 8.897 -12.278 1.00 78.00 101 GLY A O 1
ATOM 814 N N . PHE A 1 102 ? 9.957 6.904 -12.486 1.00 76.69 102 PHE A N 1
ATOM 815 C CA . PHE A 1 102 ? 9.346 6.963 -11.141 1.00 76.69 102 PHE A CA 1
ATOM 816 C C . PHE A 1 102 ? 10.345 6.695 -10.028 1.00 76.69 102 PHE A C 1
ATOM 818 O O . PHE A 1 102 ? 10.147 7.135 -8.894 1.00 76.69 102 PHE A O 1
ATOM 825 N N . ILE A 1 103 ? 11.397 5.955 -10.353 1.00 76.12 103 ILE A N 1
ATOM 826 C CA . ILE A 1 103 ? 12.460 5.619 -9.424 1.00 76.12 103 ILE A CA 1
ATOM 827 C C . ILE A 1 103 ? 13.561 6.668 -9.599 1.00 76.12 103 ILE A C 1
ATOM 829 O O . ILE A 1 103 ? 14.047 6.844 -10.718 1.00 76.12 103 ILE A O 1
ATOM 833 N N . PRO A 1 104 ? 13.946 7.388 -8.531 1.00 68.25 104 PRO A N 1
ATOM 834 C CA . PRO A 1 104 ? 15.009 8.376 -8.620 1.00 68.25 104 PRO A CA 1
ATOM 835 C C . PRO A 1 104 ? 16.318 7.700 -9.041 1.00 68.25 104 PRO A C 1
ATOM 837 O O . PRO A 1 104 ? 16.768 6.741 -8.418 1.00 68.25 104 PRO A O 1
ATOM 840 N N . THR A 1 105 ? 16.933 8.214 -10.102 1.00 62.41 105 THR A N 1
ATOM 841 C CA . THR A 1 105 ? 18.242 7.767 -10.586 1.00 62.41 105 THR A CA 1
ATOM 842 C C . THR A 1 105 ? 19.334 8.300 -9.655 1.00 62.41 105 THR A C 1
ATOM 844 O O . THR A 1 105 ? 19.549 9.512 -9.593 1.00 62.41 105 THR A O 1
ATOM 847 N N . GLY A 1 106 ? 19.991 7.409 -8.908 1.00 60.38 106 GLY A N 1
ATOM 848 C CA . GLY A 1 106 ? 21.077 7.721 -7.972 1.00 60.38 106 GLY A CA 1
ATOM 849 C C . GLY A 1 106 ? 22.343 6.893 -8.228 1.00 60.38 106 GLY A C 1
ATOM 850 O O . GLY A 1 106 ? 22.484 6.279 -9.278 1.00 60.38 106 GLY A O 1
ATOM 851 N N . ILE A 1 107 ? 23.266 6.894 -7.258 1.00 52.69 107 ILE A N 1
ATOM 852 C CA . ILE A 1 107 ? 24.533 6.126 -7.293 1.00 52.69 107 ILE A CA 1
ATOM 853 C C . ILE A 1 107 ? 24.288 4.624 -7.030 1.00 52.69 107 ILE A C 1
ATOM 855 O O . ILE A 1 107 ? 25.109 3.782 -7.384 1.00 52.69 107 ILE A O 1
ATOM 859 N N . GLU A 1 108 ? 23.156 4.285 -6.408 1.00 60.59 108 GLU A N 1
ATOM 860 C CA . GLU A 1 108 ? 22.752 2.909 -6.115 1.00 60.59 108 GLU A CA 1
ATOM 861 C C . GLU A 1 108 ? 22.257 2.171 -7.368 1.00 60.59 108 GLU A C 1
ATOM 863 O O . GLU A 1 108 ? 21.786 2.778 -8.333 1.00 60.59 108 GLU A O 1
ATOM 868 N N . ILE A 1 109 ? 22.342 0.837 -7.340 1.00 67.06 109 ILE A N 1
ATOM 869 C CA . ILE A 1 109 ? 21.842 -0.035 -8.405 1.00 67.06 109 ILE A CA 1
ATOM 870 C C . ILE A 1 109 ? 20.329 0.192 -8.521 1.00 67.06 109 ILE A C 1
ATOM 872 O O . ILE A 1 109 ? 19.568 -0.140 -7.613 1.00 67.06 109 ILE A O 1
ATOM 876 N N . MET A 1 110 ? 19.884 0.779 -9.637 1.00 67.00 110 MET A N 1
ATOM 877 C CA . MET A 1 110 ? 18.482 1.170 -9.848 1.00 67.00 110 MET A CA 1
ATOM 878 C C . MET A 1 110 ? 17.499 0.010 -9.646 1.00 67.00 110 MET A C 1
ATOM 880 O O . MET A 1 110 ? 16.384 0.233 -9.179 1.00 67.00 110 MET A O 1
ATOM 884 N N . GLU A 1 111 ? 17.917 -1.218 -9.958 1.00 71.06 111 GLU A N 1
ATOM 885 C CA . GLU A 1 111 ? 17.120 -2.430 -9.758 1.00 71.06 111 GLU A CA 1
ATOM 886 C C . GLU A 1 111 ? 16.866 -2.728 -8.274 1.00 71.06 111 GLU A C 1
ATOM 888 O O . GLU A 1 111 ? 15.738 -3.060 -7.913 1.00 71.06 111 GLU A O 1
ATOM 893 N N . ASP A 1 112 ? 17.859 -2.529 -7.402 1.00 75.50 112 ASP A N 1
ATOM 894 C CA . ASP A 1 112 ? 17.712 -2.747 -5.957 1.00 75.50 112 ASP A CA 1
ATOM 895 C C . ASP A 1 112 ? 16.778 -1.697 -5.335 1.00 75.50 112 ASP A C 1
ATOM 897 O O . ASP A 1 112 ? 15.937 -2.017 -4.489 1.00 75.50 112 ASP A O 1
ATOM 901 N N . VAL A 1 113 ? 16.853 -0.445 -5.804 1.00 77.81 113 VAL A N 1
ATOM 902 C CA . VAL A 1 113 ? 15.918 0.617 -5.395 1.00 77.81 113 VAL A CA 1
ATOM 903 C C . VAL A 1 113 ? 14.501 0.283 -5.869 1.00 77.81 113 VAL A C 1
ATOM 905 O O . VAL A 1 113 ? 13.548 0.374 -5.092 1.00 77.81 113 VAL A O 1
ATOM 908 N N . ALA A 1 114 ? 14.347 -0.157 -7.121 1.00 78.19 114 ALA A N 1
ATOM 909 C CA . ALA A 1 114 ? 13.067 -0.578 -7.686 1.00 78.19 114 ALA A CA 1
ATOM 910 C C . ALA A 1 114 ? 12.444 -1.735 -6.883 1.00 78.19 114 ALA A C 1
ATOM 912 O O . ALA A 1 114 ? 11.251 -1.713 -6.557 1.00 78.19 114 ALA A O 1
ATOM 913 N N . GLU A 1 115 ? 13.260 -2.727 -6.525 1.00 81.25 115 GLU A N 1
ATOM 914 C CA . GLU A 1 115 ? 12.867 -3.869 -5.703 1.00 81.25 115 GLU A CA 1
ATOM 915 C C . GLU A 1 115 ? 12.478 -3.426 -4.283 1.00 81.25 115 GLU A C 1
ATOM 917 O O . GLU A 1 115 ? 11.474 -3.894 -3.740 1.00 81.25 115 GLU A O 1
ATOM 922 N N . GLY A 1 116 ? 13.191 -2.458 -3.701 1.00 81.44 116 GLY A N 1
ATOM 923 C CA . GLY A 1 116 ? 12.828 -1.819 -2.435 1.00 81.44 116 GLY A CA 1
ATOM 924 C C . GLY A 1 116 ? 11.444 -1.165 -2.475 1.00 81.44 116 GLY A C 1
ATOM 925 O O . GLY A 1 116 ? 10.619 -1.403 -1.588 1.00 81.44 116 GLY A O 1
ATOM 926 N N . PHE A 1 117 ? 11.148 -0.417 -3.541 1.00 82.19 117 PHE A N 1
ATOM 927 C CA . PHE A 1 117 ? 9.831 0.188 -3.767 1.00 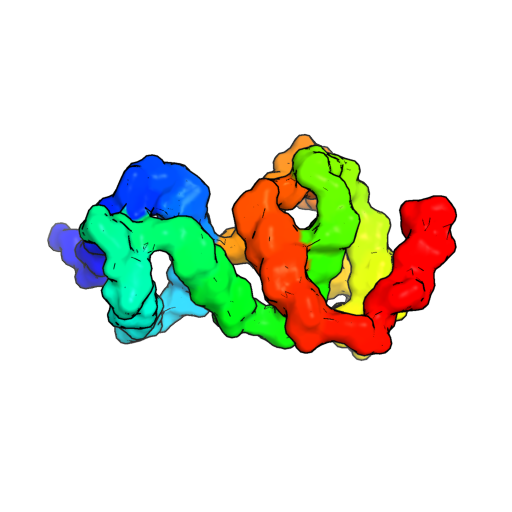82.19 117 PHE A CA 1
ATOM 928 C C . PHE A 1 117 ? 8.734 -0.868 -3.911 1.00 82.19 117 PHE A C 1
ATOM 930 O O . PHE A 1 117 ? 7.660 -0.735 -3.316 1.00 82.19 117 PHE A O 1
ATOM 937 N N . LEU A 1 118 ? 8.993 -1.938 -4.667 1.00 83.44 118 LEU A N 1
ATOM 938 C CA . LEU A 1 118 ? 8.047 -3.040 -4.805 1.00 83.44 118 LEU A CA 1
ATOM 939 C C . LEU A 1 118 ? 7.798 -3.733 -3.463 1.00 83.44 118 LEU A C 1
ATOM 941 O O . LEU A 1 118 ? 6.647 -3.992 -3.120 1.00 83.44 118 LEU A O 1
ATOM 945 N N . ASN A 1 119 ? 8.844 -4.002 -2.687 1.00 82.19 119 ASN A N 1
ATOM 946 C CA . ASN A 1 119 ? 8.733 -4.619 -1.368 1.00 82.19 119 ASN A CA 1
ATOM 947 C C . ASN A 1 119 ? 7.956 -3.734 -0.388 1.00 82.19 119 ASN A C 1
ATOM 949 O O . ASN A 1 119 ? 7.149 -4.233 0.401 1.00 82.19 119 ASN A O 1
ATOM 953 N N . GLU A 1 120 ? 8.147 -2.419 -0.449 1.00 82.00 120 GLU A N 1
ATOM 954 C CA . GLU A 1 120 ? 7.363 -1.472 0.337 1.00 82.00 120 GLU A CA 1
ATOM 955 C C . GLU A 1 120 ? 5.890 -1.471 -0.078 1.00 82.00 120 GLU A C 1
ATOM 957 O O . GLU A 1 120 ? 5.007 -1.514 0.788 1.00 82.00 120 GLU A O 1
ATOM 962 N N . LEU A 1 121 ? 5.613 -1.505 -1.386 1.00 80.44 121 LEU A N 1
ATOM 963 C CA . LEU A 1 121 ? 4.255 -1.678 -1.883 1.00 80.44 121 LEU A CA 1
ATOM 964 C C . LEU A 1 121 ? 3.677 -3.010 -1.415 1.00 80.44 121 LEU A C 1
ATOM 966 O O . LEU A 1 121 ? 2.616 -2.970 -0.823 1.00 80.44 121 LEU A O 1
ATOM 970 N N . ILE A 1 122 ? 4.359 -4.149 -1.543 1.00 79.31 122 ILE A N 1
ATOM 971 C CA . ILE A 1 122 ? 3.877 -5.460 -1.062 1.00 79.31 122 ILE A CA 1
ATOM 972 C C . ILE A 1 122 ? 3.529 -5.420 0.436 1.00 79.31 122 ILE A C 1
ATOM 974 O O . ILE A 1 122 ? 2.493 -5.945 0.857 1.00 79.31 122 ILE A O 1
ATOM 978 N N . ARG A 1 123 ? 4.360 -4.758 1.252 1.00 76.69 123 ARG A N 1
ATOM 979 C CA . ARG A 1 123 ? 4.121 -4.603 2.696 1.00 76.69 123 ARG A CA 1
ATOM 980 C C . ARG A 1 123 ? 2.891 -3.735 2.998 1.00 76.69 123 ARG A C 1
ATOM 982 O O . ARG A 1 123 ? 2.124 -4.071 3.902 1.00 76.69 123 ARG A O 1
ATOM 989 N N . ARG A 1 124 ? 2.683 -2.633 2.266 1.00 71.06 124 ARG A N 1
ATOM 990 C CA . ARG A 1 124 ? 1.634 -1.624 2.546 1.00 71.06 124 ARG A CA 1
ATOM 991 C C . ARG A 1 124 ? 0.320 -1.854 1.794 1.00 71.06 124 ARG A C 1
ATOM 993 O O . ARG A 1 124 ? -0.760 -1.755 2.369 1.00 71.06 124 ARG A O 1
ATOM 1000 N N . SER A 1 125 ? 0.418 -2.153 0.509 1.00 65.88 125 SER A N 1
ATOM 1001 C CA . SER A 1 125 ? -0.667 -2.445 -0.426 1.00 65.88 125 SER A CA 1
ATOM 1002 C C . SER A 1 125 ? -0.560 -3.907 -0.826 1.00 65.88 125 SER A C 1
ATOM 1004 O O . SER A 1 125 ? 0.430 -4.300 -1.419 1.00 65.88 125 SER A O 1
ATOM 1006 N N . ARG A 1 126 ? -1.545 -4.732 -0.475 1.00 67.31 126 ARG A N 1
ATOM 1007 C CA . ARG A 1 126 ? -1.503 -6.198 -0.605 1.00 67.31 126 ARG A CA 1
ATOM 1008 C C . ARG A 1 126 ? -1.423 -6.733 -2.040 1.00 67.31 126 ARG A C 1
ATOM 1010 O O . ARG A 1 126 ? -2.331 -7.396 -2.530 1.00 67.31 126 ARG A O 1
ATOM 1017 N N . ILE A 1 127 ? -0.290 -6.481 -2.677 1.00 72.38 127 ILE A N 1
ATOM 1018 C CA . ILE A 1 127 ? 0.206 -7.166 -3.853 1.00 72.38 127 ILE A CA 1
ATOM 1019 C C . ILE A 1 127 ? 0.512 -8.591 -3.391 1.00 72.38 127 ILE A C 1
ATOM 1021 O O . ILE A 1 127 ? 1.354 -8.817 -2.521 1.00 72.38 127 ILE A O 1
ATOM 1025 N N . GLN A 1 128 ? -0.224 -9.551 -3.934 1.00 71.38 128 GLN A N 1
ATOM 1026 C CA . GLN A 1 128 ? -0.024 -10.961 -3.653 1.00 71.38 128 GLN A CA 1
ATOM 1027 C C . GLN A 1 128 ? 1.226 -11.440 -4.387 1.00 71.38 128 GLN A C 1
ATOM 1029 O O . GLN A 1 128 ? 1.351 -11.301 -5.605 1.00 71.38 128 GLN A O 1
ATOM 1034 N N . VAL A 1 129 ? 2.159 -12.029 -3.648 1.00 72.94 129 VAL A N 1
ATOM 1035 C CA . VAL A 1 129 ? 3.322 -12.689 -4.237 1.00 72.94 129 VAL A CA 1
ATOM 1036 C C . VAL A 1 129 ? 2.891 -14.070 -4.719 1.00 72.94 129 VAL A C 1
ATOM 1038 O O . VAL A 1 129 ? 2.449 -14.898 -3.929 1.00 72.94 129 VAL A O 1
ATOM 1041 N N . VAL A 1 130 ? 2.998 -14.309 -6.025 1.00 72.06 130 VAL A N 1
ATOM 1042 C CA . VAL A 1 130 ? 2.574 -15.564 -6.667 1.00 72.06 130 VAL A CA 1
ATOM 1043 C C . VAL A 1 130 ? 3.726 -16.560 -6.709 1.00 72.06 130 VAL A C 1
ATOM 1045 O O . VAL A 1 130 ? 3.522 -17.755 -6.512 1.00 72.06 130 VAL A O 1
ATOM 1048 N N . ARG A 1 131 ? 4.946 -16.085 -6.989 1.00 72.12 131 ARG A N 1
ATOM 1049 C CA . ARG A 1 131 ? 6.161 -16.909 -6.965 1.00 72.12 131 ARG A CA 1
ATOM 1050 C C . ARG A 1 131 ? 7.351 -16.096 -6.493 1.00 72.12 131 ARG A C 1
ATOM 1052 O O . ARG A 1 131 ? 7.568 -14.986 -6.978 1.00 72.12 131 ARG A O 1
ATOM 1059 N N . THR A 1 132 ? 8.145 -16.700 -5.622 1.00 71.56 132 THR A N 1
ATOM 1060 C CA . THR A 1 132 ? 9.489 -16.250 -5.274 1.00 71.56 132 THR A CA 1
ATOM 1061 C C . THR A 1 132 ? 10.517 -17.140 -5.967 1.00 71.56 132 THR A C 1
ATOM 1063 O O . THR A 1 132 ? 10.283 -18.330 -6.186 1.00 71.56 132 THR A O 1
ATOM 1066 N N . PHE A 1 133 ? 11.641 -16.560 -6.365 1.00 60.12 133 PHE A N 1
ATOM 1067 C CA . PHE A 1 133 ? 12.770 -17.270 -6.954 1.00 60.12 133 PHE A CA 1
ATOM 1068 C C . PHE A 1 133 ? 14.042 -16.689 -6.341 1.00 60.12 133 PHE A C 1
ATOM 1070 O O . PHE A 1 133 ? 14.240 -15.482 -6.417 1.00 60.12 133 PHE A O 1
ATOM 1077 N N . TRP A 1 134 ? 14.864 -17.532 -5.704 1.00 61.16 134 TRP A N 1
ATOM 1078 C CA . TRP A 1 134 ? 16.108 -17.112 -5.036 1.00 61.16 134 TRP A CA 1
ATOM 1079 C C . TRP A 1 134 ? 15.891 -15.943 -4.064 1.00 61.16 134 TRP A C 1
ATOM 1081 O O . TRP A 1 134 ? 16.548 -14.915 -4.157 1.00 61.16 134 TRP A O 1
ATOM 1091 N N . GLU A 1 135 ? 14.901 -16.083 -3.176 1.00 64.81 135 GLU A N 1
ATOM 1092 C CA . GLU A 1 135 ? 14.509 -15.071 -2.174 1.00 64.81 135 GLU A CA 1
ATOM 1093 C C . GLU A 1 135 ? 13.961 -13.746 -2.738 1.00 64.81 135 GLU A C 1
ATOM 1095 O O . GLU A 1 135 ? 13.434 -12.936 -1.976 1.00 64.81 135 GLU A O 1
ATOM 1100 N N . LYS A 1 136 ? 13.961 -13.563 -4.064 1.00 68.38 136 LYS A N 1
ATOM 1101 C CA . LYS A 1 136 ? 13.354 -12.419 -4.750 1.00 68.38 136 LYS A CA 1
ATOM 1102 C C . LYS A 1 136 ? 11.929 -12.712 -5.204 1.00 68.38 136 LYS A C 1
ATOM 1104 O O . LYS A 1 136 ? 11.545 -13.856 -5.472 1.00 68.38 136 LYS A O 1
ATOM 1109 N N . VAL A 1 137 ? 11.115 -11.666 -5.310 1.00 70.50 137 VAL A N 1
ATOM 1110 C CA . VAL A 1 137 ? 9.737 -11.767 -5.811 1.00 70.50 137 VAL A CA 1
ATOM 1111 C C . VAL A 1 137 ? 9.788 -11.879 -7.334 1.00 70.50 137 VAL A C 1
ATOM 1113 O O . VAL A 1 137 ? 10.092 -10.909 -8.008 1.00 70.50 137 VAL A O 1
ATOM 1116 N N . GLY A 1 138 ? 9.481 -13.051 -7.895 1.00 73.75 138 GLY A N 1
ATOM 1117 C CA . GLY A 1 138 ? 9.527 -13.264 -9.348 1.00 73.75 138 GLY A CA 1
ATOM 1118 C C . GLY A 1 138 ? 8.212 -12.921 -10.054 1.00 73.75 138 GLY A C 1
ATOM 1119 O O . GLY A 1 138 ? 8.198 -12.356 -11.150 1.00 73.75 138 GLY A O 1
ATOM 1120 N N . LYS A 1 139 ? 7.075 -13.258 -9.435 1.00 79.56 139 LYS A N 1
ATOM 1121 C CA . LYS A 1 139 ? 5.739 -12.966 -9.978 1.00 79.56 139 LYS A CA 1
ATOM 1122 C C . LYS A 1 139 ? 4.819 -12.413 -8.906 1.00 79.56 139 LYS A C 1
ATOM 1124 O O . LYS A 1 139 ? 4.753 -12.969 -7.807 1.00 79.56 139 LYS A O 1
ATOM 1129 N N . CYS A 1 140 ? 4.062 -11.384 -9.258 1.00 80.25 140 CYS A N 1
ATOM 1130 C CA . CYS A 1 140 ? 3.081 -10.765 -8.380 1.00 80.25 140 CYS A CA 1
ATOM 1131 C C . CYS A 1 140 ? 1.705 -10.651 -9.052 1.00 80.25 140 CYS A C 1
ATOM 1133 O O . CYS A 1 140 ? 1.583 -10.668 -10.278 1.00 80.25 140 CYS A O 1
ATOM 1135 N N . ARG A 1 141 ? 0.665 -10.574 -8.226 1.00 80.44 141 ARG A N 1
ATOM 1136 C CA . ARG A 1 141 ? -0.732 -10.358 -8.606 1.00 80.44 141 ARG A CA 1
ATOM 1137 C C . ARG A 1 141 ? -1.295 -9.250 -7.735 1.00 80.44 141 ARG A C 1
ATOM 1139 O O . ARG A 1 141 ? -0.932 -9.124 -6.566 1.00 80.44 141 ARG A O 1
ATOM 1146 N N . ILE A 1 142 ? -2.204 -8.463 -8.288 1.00 78.06 142 ILE A N 1
ATOM 1147 C CA . ILE A 1 142 ? -2.905 -7.430 -7.534 1.00 78.06 142 ILE A CA 1
ATOM 1148 C C . ILE A 1 142 ? -4.346 -7.815 -7.320 1.00 78.06 142 ILE A C 1
ATOM 1150 O O . ILE A 1 142 ? -4.991 -8.333 -8.218 1.00 78.06 142 ILE A O 1
ATOM 1154 N N . HIS A 1 143 ? -4.804 -7.552 -6.101 1.00 77.44 143 HIS A N 1
ATOM 1155 C CA . HIS A 1 143 ? -6.185 -7.744 -5.710 1.00 77.44 143 HIS A CA 1
ATOM 1156 C C . HIS A 1 143 ? -7.087 -6.732 -6.423 1.00 77.44 143 HIS A C 1
ATOM 1158 O O . HIS A 1 143 ? -6.750 -5.548 -6.510 1.00 77.44 143 HIS A O 1
ATOM 1164 N N . ASP A 1 144 ? -8.266 -7.172 -6.834 1.00 76.19 144 ASP A N 1
ATOM 1165 C CA . ASP A 1 144 ? -9.206 -6.405 -7.662 1.00 76.19 144 ASP A CA 1
ATOM 1166 C C . ASP A 1 144 ? -9.594 -5.067 -7.020 1.00 76.19 144 ASP A C 1
ATOM 1168 O O . ASP A 1 144 ? -9.507 -4.028 -7.659 1.00 76.19 144 ASP A O 1
ATOM 1172 N N . LEU A 1 145 ? -9.824 -5.034 -5.703 1.00 75.88 145 LEU A N 1
ATOM 1173 C CA . LEU A 1 145 ? -10.107 -3.795 -4.961 1.00 75.88 145 LEU A CA 1
ATOM 1174 C C . LEU A 1 145 ? -8.965 -2.760 -5.009 1.00 75.88 145 LEU A C 1
ATOM 1176 O O . LEU A 1 145 ? -9.207 -1.552 -5.000 1.00 75.88 145 LEU A O 1
ATOM 1180 N N . LEU A 1 146 ? -7.705 -3.208 -5.056 1.00 76.12 146 LEU A N 1
ATOM 1181 C CA . LEU A 1 146 ? -6.549 -2.315 -5.217 1.00 76.12 146 LEU A CA 1
ATOM 1182 C C . LEU A 1 146 ? -6.441 -1.815 -6.658 1.00 76.12 146 LEU A C 1
ATOM 1184 O O . LEU A 1 146 ? -6.091 -0.654 -6.883 1.00 76.12 146 LEU A O 1
ATOM 1188 N N . ARG A 1 147 ? -6.747 -2.683 -7.624 1.00 80.81 147 ARG A N 1
ATOM 1189 C CA . ARG A 1 147 ? -6.812 -2.325 -9.039 1.00 80.81 147 ARG A CA 1
ATOM 1190 C C . ARG A 1 147 ? -7.910 -1.293 -9.284 1.00 80.81 147 ARG A C 1
ATOM 1192 O O . ARG A 1 147 ? -7.632 -0.281 -9.921 1.00 80.81 147 ARG A O 1
ATOM 1199 N N . ASP A 1 148 ? -9.097 -1.490 -8.727 1.00 80.75 148 ASP A N 1
ATOM 1200 C CA . ASP A 1 148 ? -10.226 -0.567 -8.847 1.00 80.75 148 ASP A CA 1
ATOM 1201 C C . ASP A 1 148 ? -9.893 0.796 -8.248 1.00 80.75 148 ASP A C 1
ATOM 1203 O O . ASP A 1 148 ? -10.127 1.827 -8.881 1.00 80.75 148 ASP A O 1
ATOM 1207 N N . LEU A 1 149 ? -9.228 0.818 -7.086 1.00 80.75 149 LEU A N 1
ATOM 1208 C CA . LEU A 1 149 ? -8.701 2.058 -6.519 1.00 80.75 149 LEU A CA 1
ATOM 1209 C C . LEU A 1 149 ? -7.696 2.728 -7.469 1.00 80.75 149 LEU A C 1
ATOM 1211 O O . LEU A 1 149 ? -7.753 3.942 -7.679 1.00 80.75 149 LEU A O 1
ATOM 1215 N N . ALA A 1 150 ? -6.770 1.962 -8.054 1.00 80.94 150 ALA A N 1
ATOM 1216 C CA . ALA A 1 150 ? -5.790 2.494 -8.997 1.00 80.94 150 ALA A CA 1
ATOM 1217 C C . ALA A 1 150 ? -6.462 3.074 -10.253 1.00 80.94 150 ALA A C 1
ATOM 1219 O O . ALA A 1 150 ? -6.084 4.160 -10.695 1.00 80.94 150 ALA A O 1
ATOM 1220 N N . VAL A 1 151 ? -7.484 2.405 -10.793 1.00 78.88 151 VAL A N 1
ATOM 1221 C CA . VAL A 1 151 ? -8.285 2.873 -11.937 1.00 78.88 151 VAL A CA 1
ATOM 1222 C C . VAL A 1 151 ? -9.054 4.149 -11.576 1.00 78.88 151 VAL A C 1
ATOM 1224 O O . VAL A 1 151 ? -8.966 5.145 -12.298 1.00 78.88 151 VAL A O 1
ATOM 1227 N N . GLN A 1 152 ? -9.714 4.178 -10.416 1.00 80.00 152 GLN A N 1
ATOM 1228 C CA . GLN A 1 152 ? -10.456 5.342 -9.924 1.00 80.00 152 GLN A CA 1
ATOM 1229 C C . GLN A 1 152 ? -9.546 6.567 -9.734 1.00 80.00 152 GLN A C 1
ATOM 1231 O O . GLN A 1 152 ? -9.920 7.694 -10.065 1.00 80.00 152 GLN A O 1
ATOM 1236 N N . LYS A 1 153 ? -8.326 6.370 -9.219 1.00 75.38 153 LYS A N 1
ATOM 1237 C CA . LYS A 1 153 ? -7.350 7.452 -9.001 1.00 75.38 153 LYS A CA 1
ATOM 1238 C C . LYS A 1 153 ? -6.609 7.858 -10.282 1.00 75.38 153 LYS A C 1
ATOM 1240 O O . LYS A 1 153 ? -6.194 9.014 -10.384 1.00 75.38 153 LYS A O 1
ATOM 1245 N N . LYS A 1 154 ? -6.464 6.960 -11.264 1.00 64.44 154 LYS A N 1
ATOM 1246 C CA . LYS A 1 154 ? -5.851 7.239 -12.578 1.00 64.44 154 LYS A CA 1
ATOM 1247 C C . LYS A 1 154 ? -6.645 8.238 -13.413 1.00 64.44 154 LYS A C 1
ATOM 1249 O O . LYS A 1 154 ? -6.030 9.039 -14.113 1.00 64.44 154 LYS A O 1
ATOM 1254 N N . HIS A 1 155 ? -7.974 8.238 -13.303 1.00 50.94 155 HIS A N 1
ATOM 1255 C CA . HIS A 1 155 ? -8.844 9.143 -14.063 1.00 50.94 155 HIS A CA 1
ATOM 1256 C C . HIS A 1 155 ? -8.486 10.635 -13.872 1.00 50.94 155 HIS A C 1
ATOM 1258 O O . HIS A 1 155 ? -8.688 11.443 -14.772 1.00 50.94 155 HIS A O 1
ATOM 1264 N N . TRP A 1 156 ? -7.838 10.989 -12.757 1.00 42.69 156 TRP A N 1
ATOM 1265 C CA . TRP A 1 156 ? -7.401 12.354 -12.446 1.00 42.69 156 TRP A CA 1
ATOM 1266 C C . TRP A 1 156 ? -6.054 12.775 -13.066 1.00 42.69 156 TRP A C 1
ATOM 1268 O O . TRP A 1 156 ? -5.673 13.937 -12.947 1.00 42.69 156 TRP A O 1
ATOM 1278 N N . ARG A 1 157 ? -5.305 11.876 -13.726 1.00 45.81 157 ARG A N 1
ATOM 1279 C CA . ARG A 1 157 ? -3.991 12.178 -14.340 1.00 45.81 157 ARG A CA 1
ATOM 1280 C C . ARG A 1 157 ? -3.931 11.713 -15.799 1.00 45.81 157 ARG A C 1
ATOM 1282 O O . ARG A 1 157 ? -3.146 10.840 -16.154 1.00 45.81 157 ARG A O 1
ATOM 1289 N N . CYS A 1 158 ? -4.779 12.290 -16.649 1.00 41.88 158 CYS A N 1
ATOM 1290 C CA . CYS A 1 158 ? -4.985 11.830 -18.028 1.00 41.88 158 CYS A CA 1
ATOM 1291 C C . CYS A 1 158 ? -3.928 12.290 -19.064 1.00 41.88 158 CYS A C 1
ATOM 1293 O O . CYS A 1 158 ? -4.024 11.902 -20.223 1.00 41.88 158 CYS A O 1
ATOM 1295 N N . CYS A 1 159 ? -2.904 13.078 -18.709 1.00 43.19 159 CYS A N 1
ATOM 1296 C CA . CYS A 1 159 ? -2.065 13.718 -19.740 1.00 43.19 159 CYS A CA 1
ATOM 1297 C C . CYS A 1 159 ? -0.754 12.999 -20.121 1.00 43.19 159 CYS A C 1
ATOM 1299 O O . CYS A 1 159 ? -0.221 13.309 -21.179 1.00 43.19 159 CYS A O 1
ATOM 1301 N N . THR A 1 160 ? -0.226 12.044 -19.345 1.00 45.38 160 THR A N 1
ATOM 1302 C CA . THR A 1 160 ? 1.131 11.492 -19.601 1.00 45.38 160 THR A CA 1
ATOM 1303 C C . THR A 1 160 ? 1.191 10.058 -20.136 1.00 45.38 160 THR A C 1
ATOM 1305 O O . THR A 1 160 ? 2.229 9.641 -20.629 1.00 45.38 160 THR A O 1
ATOM 1308 N N . TRP A 1 161 ? 0.099 9.293 -20.100 1.00 44.88 161 TRP A N 1
ATOM 1309 C CA . TRP A 1 161 ? 0.182 7.823 -20.201 1.00 44.88 161 TRP A CA 1
ATOM 1310 C C . TRP A 1 161 ? -0.202 7.218 -21.553 1.00 44.88 161 TRP A C 1
ATOM 1312 O O . TRP A 1 161 ? -0.147 6.002 -21.730 1.00 44.88 161 TRP A O 1
ATOM 1322 N N . ARG A 1 162 ? -0.593 8.049 -22.524 1.00 40.88 162 ARG A N 1
ATOM 1323 C CA . ARG A 1 162 ? -1.071 7.574 -23.831 1.00 40.88 162 ARG A CA 1
ATOM 1324 C C . ARG A 1 162 ? 0.050 7.013 -24.721 1.00 40.88 162 ARG A C 1
ATOM 1326 O O . ARG A 1 162 ? -0.258 6.312 -25.674 1.00 40.88 162 ARG A O 1
ATOM 1333 N N . CYS A 1 163 ? 1.320 7.263 -24.395 1.00 42.94 163 CYS A N 1
ATOM 1334 C CA . CYS A 1 163 ? 2.464 6.782 -25.179 1.00 42.94 163 CYS A CA 1
ATOM 1335 C C . CYS A 1 163 ? 2.921 5.355 -24.821 1.00 42.94 163 CYS A C 1
ATOM 1337 O O . CYS A 1 163 ? 3.528 4.691 -25.653 1.00 42.94 163 CYS A O 1
ATOM 1339 N N . VAL A 1 164 ? 2.616 4.857 -23.618 1.00 46.06 164 VAL A N 1
ATOM 1340 C CA . VAL A 1 164 ? 3.173 3.584 -23.105 1.00 46.06 164 VAL A CA 1
ATOM 1341 C C . VAL A 1 164 ? 2.346 2.371 -23.539 1.00 46.06 164 VAL A C 1
ATOM 1343 O O . VAL A 1 164 ? 2.868 1.269 -23.683 1.00 46.06 164 VAL A O 1
ATOM 1346 N N . LEU A 1 165 ? 1.052 2.571 -23.818 1.00 45.22 165 LEU A N 1
ATOM 1347 C CA . LEU A 1 165 ? 0.156 1.515 -24.308 1.00 45.22 165 LEU A CA 1
ATOM 1348 C C . LEU A 1 165 ? 0.596 0.923 -25.657 1.00 45.22 165 LEU A C 1
ATOM 1350 O O . LEU A 1 165 ? 0.218 -0.201 -25.960 1.00 45.22 165 LEU A O 1
ATOM 1354 N N . THR A 1 166 ? 1.415 1.632 -26.436 1.00 44.12 166 THR A N 1
ATOM 1355 C CA . THR A 1 166 ? 1.911 1.157 -27.737 1.00 44.12 166 THR A CA 1
ATOM 1356 C C . THR A 1 166 ? 3.116 0.215 -27.618 1.00 44.12 166 THR A C 1
ATOM 1358 O O . THR A 1 166 ? 3.468 -0.423 -28.600 1.00 44.12 166 THR A O 1
ATOM 1361 N N . ILE A 1 167 ? 3.760 0.113 -26.447 1.00 42.00 167 ILE A N 1
ATOM 1362 C CA . ILE A 1 167 ? 4.926 -0.771 -26.234 1.00 42.00 167 ILE A CA 1
ATOM 1363 C C . ILE A 1 167 ? 4.519 -2.103 -25.572 1.00 42.00 167 ILE A C 1
ATOM 1365 O O . ILE A 1 167 ? 5.249 -3.085 -25.651 1.00 42.00 167 ILE A O 1
ATOM 1369 N N . CYS A 1 168 ? 3.337 -2.164 -24.950 1.00 41.59 168 CYS A N 1
ATOM 1370 C CA . CYS A 1 168 ? 2.847 -3.350 -24.237 1.00 41.59 168 CYS A CA 1
ATOM 1371 C C . CYS A 1 168 ? 1.854 -4.231 -25.032 1.00 41.59 168 CYS A C 1
ATOM 1373 O O . CYS A 1 168 ? 1.290 -5.150 -24.434 1.00 41.59 168 CYS A O 1
ATOM 1375 N N . LEU A 1 169 ? 1.636 -3.975 -26.331 1.00 38.22 169 LEU A N 1
ATOM 1376 C CA . LEU A 1 169 ? 0.876 -4.839 -27.254 1.00 38.22 169 LEU A CA 1
ATOM 1377 C C . LEU A 1 169 ? 1.764 -5.350 -28.390 1.00 38.22 169 LEU A C 1
ATOM 1379 O O . LEU A 1 169 ? 2.494 -4.518 -28.969 1.00 38.22 169 LEU A O 1
#

Radius of gyration: 17.29 Å; chains: 1; bounding box: 48×31×59 Å

Secondary structure (DSSP, 8-state):
---HHHHHHHHHHHTTTT-HHHHHHHHHHHTT--SHHHHHHHHHHHHTTEETTEE-HHHHHHHHHHTS-HHHHHHHHHGGGSPTT--EEHHHHHHHHHHTT-S---SS-HHHHHHHHHHHHHHHS-EEEEEEETTEEEEEEE-HHHHHHHHHHHTT-TTS-TTGGGT--